Protein AF-A0A6C0HGF7-F1 (afdb_monomer_lite)

Structure (mmCIF, N/CA/C/O backbone):
data_AF-A0A6C0HGF7-F1
#
_entry.id   AF-A0A6C0HGF7-F1
#
loop_
_atom_site.group_PDB
_atom_site.id
_atom_site.type_symbol
_atom_site.label_atom_id
_atom_site.label_alt_id
_atom_site.label_comp_id
_atom_site.label_asym_id
_atom_site.label_entity_id
_atom_site.label_seq_id
_atom_site.pdbx_PDB_ins_code
_atom_site.Cartn_x
_atom_site.Cartn_y
_atom_site.Cartn_z
_atom_site.occupancy
_atom_site.B_iso_or_equiv
_atom_site.auth_seq_id
_atom_site.auth_comp_id
_atom_site.auth_asym_id
_atom_site.auth_atom_id
_atom_site.pdbx_PDB_model_num
ATOM 1 N N . MET A 1 1 ? 7.611 1.884 16.856 1.00 57.84 1 MET A N 1
ATOM 2 C CA . MET A 1 1 ? 6.766 2.681 15.941 1.00 57.84 1 MET A CA 1
ATOM 3 C C . MET A 1 1 ? 5.646 1.791 15.429 1.00 57.84 1 MET A C 1
ATOM 5 O O . MET A 1 1 ? 5.951 0.763 14.827 1.00 57.84 1 MET A O 1
ATOM 9 N N . GLU A 1 2 ? 4.391 2.129 15.732 1.00 85.56 2 GLU A N 1
ATOM 10 C CA . GLU A 1 2 ? 3.213 1.393 15.248 1.00 85.56 2 GLU A CA 1
ATOM 11 C C . GLU A 1 2 ? 3.192 1.335 13.714 1.00 85.56 2 GLU A C 1
ATOM 13 O O . GLU A 1 2 ? 3.690 2.241 13.044 1.00 85.56 2 GLU A O 1
ATOM 18 N N . ILE A 1 3 ? 2.653 0.247 13.157 1.00 93.31 3 ILE A N 1
ATOM 19 C CA . ILE A 1 3 ? 2.666 -0.042 11.715 1.00 93.31 3 ILE A CA 1
ATOM 20 C C . ILE A 1 3 ? 2.075 1.097 10.873 1.00 93.31 3 ILE A C 1
ATOM 22 O O . ILE A 1 3 ? 2.671 1.492 9.875 1.00 93.31 3 ILE A O 1
ATOM 26 N N . ILE A 1 4 ? 0.977 1.699 11.336 1.00 94.62 4 ILE A N 1
ATOM 27 C CA . ILE A 1 4 ? 0.316 2.833 10.681 1.00 94.62 4 ILE 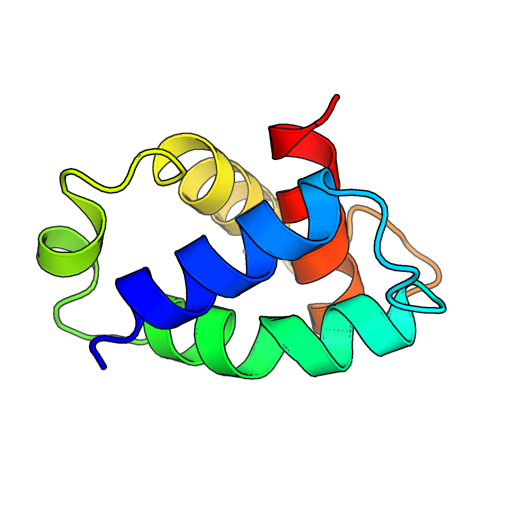A CA 1
ATOM 28 C C . ILE A 1 4 ? 1.236 4.047 10.594 1.00 94.62 4 ILE A C 1
ATOM 30 O O . ILE A 1 4 ? 1.305 4.688 9.547 1.00 94.62 4 ILE A O 1
ATOM 34 N N . ASN A 1 5 ? 2.002 4.330 11.648 1.00 94.38 5 ASN A N 1
ATOM 35 C CA . ASN A 1 5 ? 2.938 5.451 11.649 1.00 94.38 5 ASN A CA 1
ATOM 36 C C . ASN A 1 5 ? 4.083 5.209 10.659 1.00 94.38 5 ASN A C 1
ATOM 38 O O . ASN A 1 5 ? 4.488 6.138 9.965 1.00 94.38 5 ASN A O 1
ATOM 42 N N . ARG A 1 6 ? 4.557 3.959 10.520 1.00 94.62 6 ARG A N 1
ATOM 43 C CA . ARG A 1 6 ? 5.575 3.611 9.511 1.00 94.62 6 ARG A CA 1
ATOM 44 C C . ARG A 1 6 ? 5.059 3.792 8.090 1.00 94.62 6 ARG A C 1
ATOM 46 O O . ARG A 1 6 ? 5.739 4.412 7.280 1.00 94.62 6 ARG A O 1
ATOM 53 N N . ILE A 1 7 ? 3.866 3.269 7.802 1.00 95.62 7 ILE A N 1
ATOM 54 C CA . ILE A 1 7 ? 3.242 3.392 6.479 1.00 95.62 7 ILE A CA 1
ATOM 55 C C . ILE A 1 7 ? 2.990 4.866 6.163 1.00 95.62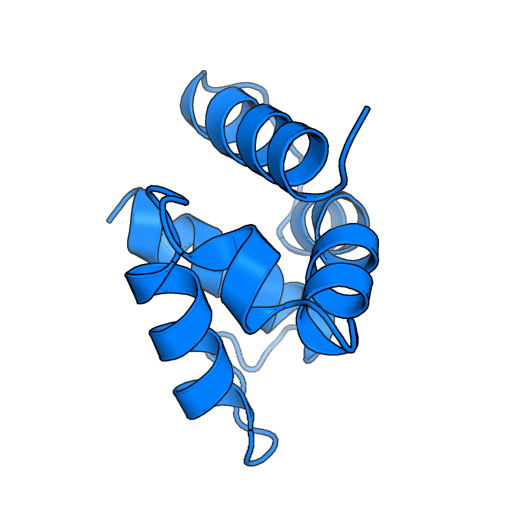 7 ILE A C 1
ATOM 57 O O . ILE A 1 7 ? 3.321 5.325 5.076 1.00 95.62 7 ILE A O 1
ATOM 61 N N . THR A 1 8 ? 2.449 5.622 7.120 1.00 95.62 8 THR A N 1
ATOM 62 C CA . THR A 1 8 ? 2.152 7.049 6.945 1.00 95.62 8 THR A CA 1
ATOM 63 C C . THR A 1 8 ? 3.413 7.837 6.635 1.00 95.62 8 THR A C 1
ATOM 65 O O . THR A 1 8 ? 3.433 8.555 5.641 1.00 95.62 8 THR A O 1
ATOM 68 N N . TYR A 1 9 ? 4.475 7.640 7.420 1.00 93.75 9 TYR A N 1
ATOM 69 C CA . TYR A 1 9 ? 5.767 8.273 7.176 1.00 93.75 9 TYR A CA 1
ATOM 70 C C . TYR A 1 9 ? 6.291 7.951 5.771 1.00 93.75 9 TYR A C 1
ATOM 72 O O . TYR A 1 9 ? 6.655 8.853 5.026 1.00 93.75 9 TYR A O 1
ATOM 80 N N . LYS A 1 10 ? 6.262 6.675 5.375 1.00 92.62 10 LYS A N 1
ATOM 81 C CA . LYS A 1 10 ? 6.670 6.221 4.039 1.00 92.62 10 LYS A CA 1
ATOM 82 C C . LYS A 1 10 ? 5.877 6.904 2.920 1.00 92.62 10 LYS A C 1
ATOM 84 O O . LYS A 1 10 ? 6.476 7.446 2.000 1.00 92.62 10 LYS A O 1
ATOM 89 N N . ILE A 1 11 ? 4.549 6.935 3.019 1.00 93.94 11 ILE A N 1
ATOM 90 C CA . ILE A 1 11 ? 3.696 7.621 2.039 1.00 93.94 11 ILE A CA 1
ATOM 91 C C . ILE A 1 11 ? 4.049 9.110 1.979 1.00 93.94 11 ILE A C 1
ATOM 93 O O . ILE A 1 11 ? 4.279 9.638 0.901 1.00 93.94 11 ILE A O 1
ATOM 97 N N . GLU A 1 12 ? 4.149 9.791 3.119 1.00 92.06 12 GLU A N 1
ATOM 98 C CA . GLU A 1 12 ? 4.454 11.226 3.151 1.00 92.06 12 GLU A CA 1
ATOM 99 C C . GLU A 1 12 ? 5.821 11.560 2.546 1.00 92.06 12 GLU A C 1
ATOM 101 O O . GLU A 1 12 ? 5.928 12.542 1.817 1.00 92.06 12 GLU A O 1
ATOM 106 N N . GLN A 1 13 ? 6.839 10.729 2.783 1.00 88.62 13 GLN A N 1
ATOM 107 C CA . GLN A 1 13 ? 8.165 10.873 2.171 1.00 88.62 13 GLN A CA 1
ATOM 108 C C . GLN A 1 13 ? 8.142 10.696 0.642 1.00 88.62 13 GLN A C 1
ATOM 110 O O . GLN A 1 13 ? 8.972 11.279 -0.056 1.00 88.62 13 GLN A O 1
ATOM 115 N N . TYR A 1 14 ? 7.201 9.923 0.092 1.00 85.62 14 TYR A N 1
ATOM 116 C CA . TYR A 1 14 ? 6.996 9.870 -1.358 1.00 85.62 14 TYR A CA 1
ATOM 117 C C . TYR A 1 14 ? 6.472 11.217 -1.884 1.00 85.62 14 TYR A C 1
ATOM 119 O O . TYR A 1 14 ? 6.991 11.760 -2.858 1.00 85.62 14 TYR A O 1
ATOM 127 N N . GLY A 1 15 ? 5.508 11.821 -1.182 1.00 76.19 15 GLY A N 1
ATOM 128 C CA . GLY A 1 15 ? 4.950 13.131 -1.537 1.00 76.19 15 GLY A CA 1
ATOM 129 C C . GLY A 1 15 ? 5.932 14.305 -1.461 1.00 76.19 15 GLY A C 1
ATOM 130 O O . GLY A 1 15 ? 5.648 15.362 -2.019 1.00 76.19 15 GLY A O 1
ATOM 131 N N . THR A 1 16 ? 7.084 14.145 -0.802 1.00 82.69 16 THR A N 1
ATOM 132 C CA . THR A 1 16 ? 8.124 15.187 -0.720 1.00 82.69 16 THR A CA 1
ATOM 133 C C . THR A 1 16 ? 9.091 15.197 -1.908 1.00 82.69 16 THR A C 1
ATOM 135 O O . THR A 1 16 ? 10.030 15.989 -1.908 1.00 82.69 16 THR A O 1
ATOM 138 N N . GLY A 1 17 ? 8.896 14.335 -2.913 1.00 66.38 17 GLY A N 1
ATOM 139 C CA . GLY A 1 17 ? 9.753 14.293 -4.103 1.00 66.38 17 GLY A CA 1
ATOM 140 C C . GLY A 1 17 ? 11.104 13.611 -3.880 1.00 66.38 17 GLY A C 1
ATOM 141 O O . GLY A 1 17 ? 12.029 13.817 -4.662 1.00 66.38 17 GLY A O 1
ATOM 142 N N . ILE A 1 18 ? 11.233 12.797 -2.823 1.00 70.88 18 ILE A N 1
ATOM 143 C CA . ILE A 1 18 ? 12.352 11.856 -2.717 1.00 70.88 18 ILE A CA 1
ATOM 144 C C . ILE A 1 18 ? 12.173 10.841 -3.844 1.00 70.88 18 ILE A C 1
ATOM 146 O O . ILE A 1 18 ? 11.075 10.328 -4.056 1.00 70.88 18 ILE A O 1
ATOM 150 N N . GLU A 1 19 ? 13.242 10.559 -4.580 1.00 69.94 19 GLU A N 1
ATOM 151 C CA . GLU A 1 19 ? 13.195 9.583 -5.658 1.00 69.94 19 GLU A CA 1
ATOM 152 C C . GLU A 1 19 ? 13.223 8.179 -5.050 1.00 69.94 19 GLU A C 1
ATOM 154 O O . GLU A 1 19 ? 14.234 7.717 -4.527 1.00 69.94 19 GLU A O 1
ATOM 159 N N . TRP A 1 20 ? 12.071 7.512 -5.067 1.00 76.25 20 TRP A N 1
ATOM 160 C CA . TRP A 1 20 ? 11.918 6.150 -4.549 1.00 76.25 20 TRP A CA 1
ATOM 161 C C . TRP A 1 20 ? 12.344 5.084 -5.562 1.00 76.25 20 TRP A C 1
ATOM 163 O O . TRP A 1 20 ? 12.171 3.901 -5.295 1.00 76.25 20 TRP A O 1
ATOM 173 N N . GLY A 1 21 ? 12.891 5.498 -6.708 1.00 82.44 21 GLY A N 1
ATOM 174 C CA . GLY A 1 21 ? 13.277 4.617 -7.801 1.00 82.44 21 GLY A CA 1
ATOM 175 C C . GLY A 1 21 ? 12.091 4.194 -8.666 1.00 82.44 21 GLY A C 1
ATOM 176 O O . GLY A 1 21 ? 11.193 4.980 -8.977 1.00 82.44 21 GLY A O 1
ATOM 177 N N . THR A 1 22 ? 12.116 2.942 -9.102 1.00 85.75 22 THR A N 1
ATOM 178 C CA . THR A 1 22 ? 11.105 2.331 -9.966 1.00 85.75 22 THR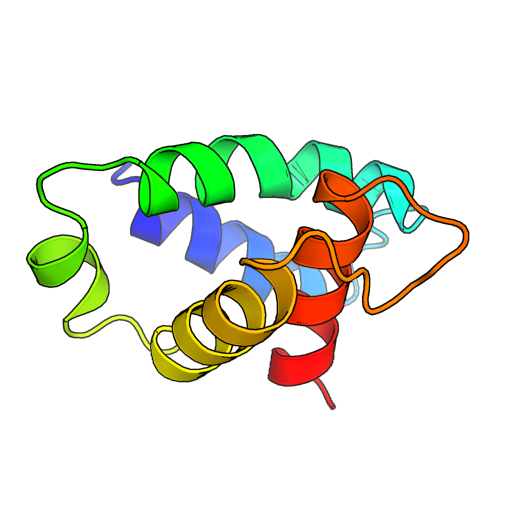 A CA 1
ATOM 179 C C . THR A 1 22 ? 9.835 1.950 -9.195 1.00 85.75 22 THR A C 1
ATOM 181 O O . THR A 1 22 ? 9.790 1.942 -7.966 1.00 85.75 22 THR A O 1
ATOM 184 N N . GLY A 1 23 ? 8.780 1.555 -9.914 1.00 83.25 23 GLY A N 1
ATOM 185 C CA . GLY A 1 23 ? 7.592 0.976 -9.275 1.00 83.25 23 GLY A CA 1
ATOM 186 C C . GLY A 1 23 ? 7.885 -0.309 -8.481 1.00 83.25 23 GLY A C 1
ATOM 187 O O . GLY A 1 23 ? 7.166 -0.615 -7.532 1.00 83.25 23 GLY A O 1
ATOM 188 N N . GLU A 1 24 ? 8.947 -1.043 -8.826 1.00 87.19 24 GLU A N 1
ATOM 189 C CA . GLU A 1 24 ? 9.388 -2.215 -8.060 1.00 87.19 24 GLU A CA 1
ATOM 190 C C . GLU A 1 24 ? 10.024 -1.808 -6.732 1.00 87.19 24 GLU A C 1
ATOM 192 O O . GLU A 1 24 ? 9.715 -2.404 -5.702 1.00 87.19 24 GLU A O 1
ATOM 197 N N . ASP A 1 25 ? 10.825 -0.742 -6.735 1.00 89.19 25 ASP A N 1
ATOM 198 C CA . ASP A 1 25 ? 11.422 -0.181 -5.523 1.00 89.19 25 ASP A CA 1
ATOM 199 C C . ASP A 1 25 ? 10.340 0.356 -4.575 1.00 89.19 25 ASP A C 1
ATOM 201 O O . ASP A 1 25 ? 10.379 0.114 -3.367 1.00 89.19 25 ASP A O 1
ATOM 205 N N . VAL A 1 26 ? 9.313 1.019 -5.115 1.00 88.69 26 VAL A N 1
ATOM 206 C CA . VAL A 1 26 ? 8.123 1.431 -4.351 1.00 88.69 26 VAL A CA 1
ATOM 207 C C . VAL A 1 26 ? 7.450 0.224 -3.696 1.00 88.69 26 VAL A C 1
ATOM 209 O O . VAL A 1 26 ? 7.153 0.249 -2.497 1.00 88.69 26 VAL A O 1
ATOM 212 N N . GLY A 1 27 ? 7.228 -0.838 -4.472 1.00 90.06 27 GLY A N 1
ATOM 213 C CA . GLY A 1 27 ? 6.656 -2.086 -3.987 1.00 90.06 27 GLY A CA 1
ATOM 214 C C . GLY A 1 27 ? 7.473 -2.703 -2.857 1.00 90.06 27 GLY A C 1
ATOM 215 O O . GLY A 1 27 ? 6.935 -2.930 -1.775 1.00 90.06 27 GLY A O 1
ATOM 216 N N . ALA A 1 28 ? 8.781 -2.873 -3.046 1.00 88.62 28 ALA A N 1
ATOM 217 C CA . ALA A 1 28 ? 9.685 -3.401 -2.025 1.00 88.62 28 ALA A CA 1
ATOM 218 C C . ALA A 1 28 ? 9.685 -2.558 -0.733 1.00 88.62 28 ALA A C 1
ATOM 220 O O . ALA A 1 28 ? 9.748 -3.107 0.369 1.00 88.62 28 ALA A O 1
ATOM 221 N N . ASN A 1 29 ? 9.564 -1.232 -0.849 1.00 89.38 29 ASN A N 1
ATOM 222 C CA . ASN A 1 29 ? 9.578 -0.324 0.297 1.00 89.38 29 ASN A CA 1
ATOM 223 C C . ASN A 1 29 ? 8.269 -0.310 1.096 1.00 89.38 29 ASN A C 1
ATOM 225 O O . ASN A 1 29 ? 8.305 -0.162 2.322 1.00 89.38 29 ASN A O 1
ATOM 229 N N . LEU A 1 30 ? 7.112 -0.434 0.443 1.00 93.31 30 LEU A N 1
ATOM 230 C CA . LEU A 1 30 ? 5.806 -0.319 1.103 1.00 93.31 30 LEU A CA 1
ATOM 231 C C 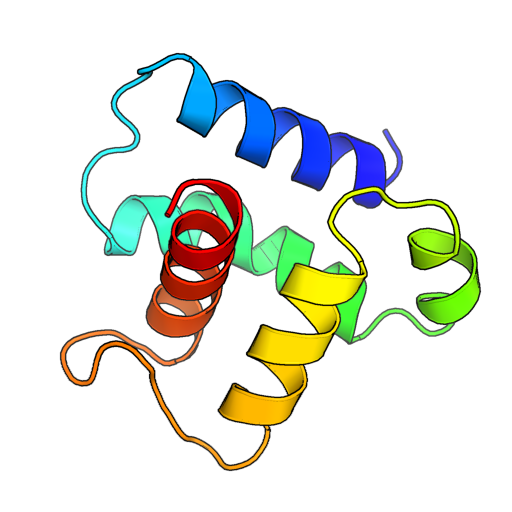. LEU A 1 30 ? 5.166 -1.668 1.419 1.00 93.31 30 LEU A C 1
ATOM 233 O O . LEU A 1 30 ? 4.520 -1.800 2.461 1.00 93.31 30 LEU A O 1
ATOM 237 N N . TRP A 1 31 ? 5.333 -2.661 0.547 1.00 94.75 31 TRP A N 1
ATOM 238 C CA . TRP A 1 31 ? 4.485 -3.848 0.540 1.00 94.75 31 TRP A CA 1
ATOM 239 C C . TRP A 1 31 ? 4.502 -4.616 1.860 1.00 94.75 31 TRP A C 1
ATOM 241 O O . TRP A 1 31 ? 3.442 -4.943 2.377 1.00 94.75 31 TRP A O 1
ATOM 251 N N . ALA A 1 32 ? 5.675 -4.840 2.455 1.00 94.44 32 ALA A N 1
ATOM 252 C CA . ALA A 1 32 ? 5.773 -5.606 3.697 1.00 94.44 32 ALA A CA 1
ATOM 253 C C . ALA A 1 32 ? 4.959 -4.987 4.854 1.00 94.44 32 ALA A C 1
ATOM 255 O O . ALA A 1 32 ? 4.338 -5.708 5.635 1.00 94.44 32 ALA A O 1
ATOM 256 N N . ASP A 1 33 ? 4.927 -3.653 4.962 1.00 96.00 33 ASP A N 1
ATOM 257 C CA . ASP A 1 33 ? 4.107 -2.982 5.974 1.00 96.00 33 ASP A CA 1
ATOM 258 C C . ASP A 1 33 ? 2.618 -2.985 5.582 1.00 96.00 33 ASP A C 1
ATOM 260 O O . ASP A 1 33 ? 1.763 -3.183 6.444 1.00 96.00 33 ASP A O 1
ATOM 264 N N . LEU A 1 34 ? 2.288 -2.810 4.298 1.00 96.19 34 LEU A N 1
ATOM 265 C CA . LEU A 1 34 ? 0.901 -2.864 3.816 1.00 96.19 34 LEU A CA 1
ATOM 266 C C . LEU A 1 34 ? 0.281 -4.254 4.009 1.00 96.19 34 LEU A C 1
ATOM 268 O O . LEU A 1 34 ? -0.861 -4.359 4.454 1.00 96.19 34 LEU A O 1
ATOM 272 N N . ASP A 1 35 ? 1.032 -5.316 3.727 1.00 95.69 35 ASP A N 1
ATOM 273 C CA . ASP A 1 35 ? 0.587 -6.695 3.904 1.00 95.69 35 ASP A CA 1
ATOM 274 C C . ASP A 1 35 ? 0.406 -7.045 5.383 1.00 95.69 35 ASP A C 1
ATOM 276 O O . ASP A 1 35 ? -0.599 -7.640 5.774 1.00 95.69 35 ASP A O 1
ATOM 280 N N . ASN A 1 36 ? 1.332 -6.600 6.236 1.00 95.50 36 ASN A N 1
ATOM 281 C CA . ASN A 1 36 ? 1.202 -6.774 7.678 1.00 95.50 36 ASN A CA 1
ATOM 282 C C . ASN A 1 36 ? -0.030 -6.022 8.217 1.00 95.50 36 ASN A C 1
ATOM 284 O O . ASN A 1 36 ? -0.771 -6.581 9.021 1.00 95.50 36 ASN A O 1
ATOM 288 N N . LEU A 1 37 ? -0.332 -4.815 7.719 1.00 95.75 37 LEU A N 1
A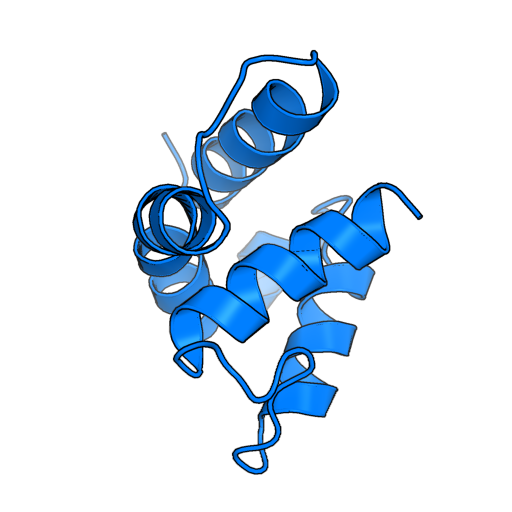TOM 289 C CA . LEU A 1 37 ? -1.565 -4.105 8.075 1.00 95.75 37 LEU A CA 1
ATOM 290 C C . LEU A 1 37 ? -2.818 -4.850 7.591 1.00 95.75 37 LEU A C 1
ATOM 292 O O . LEU A 1 37 ? -3.767 -5.010 8.359 1.00 95.75 37 LEU A O 1
ATOM 296 N N . ARG A 1 38 ? -2.821 -5.315 6.338 1.00 93.75 38 ARG A N 1
ATOM 297 C CA . ARG A 1 38 ? -3.930 -6.056 5.719 1.00 93.75 38 ARG A CA 1
ATOM 298 C C . ARG A 1 38 ? -4.286 -7.320 6.500 1.00 93.75 38 ARG A C 1
ATOM 300 O O . ARG A 1 38 ? -5.463 -7.575 6.738 1.00 93.75 38 ARG A O 1
ATOM 307 N N . ASN A 1 39 ? -3.275 -8.073 6.925 1.00 94.75 39 ASN A N 1
ATOM 308 C CA . ASN A 1 39 ? -3.445 -9.334 7.646 1.00 94.75 39 ASN A CA 1
ATOM 309 C C . ASN A 1 39 ? -3.523 -9.155 9.176 1.00 94.75 39 ASN A C 1
ATOM 311 O O . ASN A 1 39 ? -3.588 -10.141 9.912 1.00 94.75 39 ASN A O 1
ATOM 315 N N . ASN A 1 40 ? -3.514 -7.918 9.685 1.00 94.81 40 ASN A N 1
ATOM 316 C CA . ASN A 1 40 ? -3.561 -7.662 11.120 1.00 94.81 40 ASN A CA 1
ATOM 317 C C . ASN A 1 40 ? -4.962 -7.936 11.689 1.00 94.81 40 ASN A C 1
ATOM 319 O O . ASN A 1 40 ? -5.947 -7.341 11.252 1.00 94.81 40 ASN A O 1
ATOM 323 N N . CYS A 1 41 ? -5.063 -8.761 12.734 1.00 95.25 41 CYS A N 1
ATOM 324 C CA . CYS A 1 41 ? -6.343 -9.055 13.391 1.00 95.25 41 CYS A CA 1
ATOM 325 C C . CYS A 1 41 ? -7.017 -7.812 14.003 1.00 95.25 41 CYS A C 1
ATOM 327 O O . CYS A 1 41 ? -8.238 -7.776 14.134 1.00 95.25 41 CYS A O 1
ATOM 329 N N . ASN A 1 42 ? -6.236 -6.782 14.336 1.00 94.31 42 ASN A N 1
ATOM 330 C CA . ASN A 1 42 ? -6.705 -5.513 14.879 1.00 94.31 42 ASN A CA 1
ATOM 331 C C . ASN A 1 42 ? -6.771 -4.399 13.819 1.00 94.31 42 ASN A C 1
ATOM 333 O O . ASN A 1 42 ? -6.886 -3.224 14.173 1.00 94.31 42 ASN A O 1
ATOM 337 N N . ARG A 1 43 ? -6.691 -4.733 12.519 1.00 94.00 43 ARG A N 1
ATOM 338 C CA . ARG A 1 43 ? -6.665 -3.756 11.417 1.00 94.00 43 ARG A CA 1
ATOM 339 C C . ARG A 1 43 ? -7.759 -2.704 11.551 1.00 94.00 43 ARG A C 1
ATOM 341 O O . ARG A 1 43 ? -7.453 -1.527 11.437 1.00 94.00 43 ARG A O 1
ATOM 348 N N . ASN A 1 44 ? -9.002 -3.112 11.807 1.00 93.69 44 ASN A N 1
ATOM 349 C CA . ASN A 1 44 ? -10.144 -2.192 11.865 1.00 93.69 44 ASN A CA 1
ATOM 350 C C . ASN A 1 44 ? -9.954 -1.076 12.901 1.00 93.69 44 ASN A C 1
ATOM 352 O O . ASN A 1 44 ? -10.321 0.063 12.631 1.00 93.69 44 ASN A O 1
ATOM 356 N N . ASN A 1 45 ? -9.339 -1.395 14.042 1.00 94.06 45 ASN A N 1
ATOM 357 C CA . ASN A 1 45 ? -9.013 -0.405 15.065 1.00 94.06 45 ASN A CA 1
ATOM 358 C C . ASN A 1 45 ? -7.774 0.411 14.676 1.00 94.06 45 ASN A C 1
ATOM 360 O O . ASN A 1 45 ? -7.739 1.608 14.910 1.00 94.06 45 ASN A O 1
ATOM 364 N N . LEU A 1 46 ? -6.769 -0.210 14.050 1.00 93.62 46 LEU A N 1
ATOM 365 C CA . LEU A 1 46 ? -5.567 0.497 13.593 1.00 93.62 46 LEU A CA 1
ATOM 366 C C . LEU A 1 46 ? -5.876 1.545 12.516 1.00 93.62 46 LEU A C 1
ATOM 368 O O . LEU A 1 46 ? -5.248 2.600 12.488 1.00 93.62 46 LEU A O 1
ATOM 372 N N . VAL A 1 47 ? -6.816 1.256 11.614 1.00 95.31 47 VAL A N 1
ATOM 373 C CA . VAL A 1 47 ? -7.144 2.150 10.498 1.00 95.31 47 VAL A CA 1
ATOM 374 C C . VAL A 1 47 ? -8.289 3.112 10.801 1.00 95.31 47 VAL A C 1
ATOM 376 O O . VAL A 1 47 ? -8.590 3.910 9.920 1.00 95.31 47 VAL A O 1
ATOM 379 N N . SER A 1 48 ? -8.934 3.058 11.978 1.00 94.19 48 SER A N 1
ATOM 380 C CA . SER A 1 48 ? -10.178 3.803 12.267 1.00 94.19 48 SER A CA 1
ATOM 381 C C . SER A 1 48 ? -10.068 5.288 11.932 1.00 94.19 48 SER A C 1
ATOM 383 O O . SER A 1 48 ? -10.923 5.822 11.229 1.00 94.19 48 SER A O 1
ATOM 385 N N . ASP A 1 49 ? -8.962 5.899 12.355 1.00 93.62 49 ASP A N 1
ATOM 386 C CA . ASP A 1 49 ? -8.669 7.326 12.190 1.00 93.62 49 ASP A CA 1
ATOM 387 C C . ASP A 1 49 ? -7.510 7.570 11.214 1.00 93.62 49 ASP A C 1
ATOM 389 O O . ASP A 1 49 ? -6.962 8.671 11.116 1.00 93.62 49 ASP A O 1
ATOM 393 N N . TRP A 1 50 ? -7.098 6.538 10.475 1.00 96.44 50 TRP A N 1
ATOM 394 C CA . TRP A 1 50 ? -6.004 6.672 9.530 1.00 96.44 50 TRP A CA 1
ATOM 395 C C . TRP A 1 50 ? -6.460 7.441 8.289 1.00 96.44 50 TRP A C 1
ATOM 397 O O . TRP A 1 50 ? -7.344 7.003 7.554 1.00 96.44 50 TRP A O 1
ATOM 407 N N . LYS A 1 51 ? -5.806 8.570 7.997 1.00 96.31 51 LYS A N 1
ATOM 408 C CA . LYS A 1 51 ? -6.173 9.455 6.876 1.00 96.31 51 LYS A CA 1
ATOM 409 C C . LYS A 1 51 ? -6.206 8.788 5.494 1.00 96.31 51 LYS A C 1
ATOM 411 O O . LYS A 1 51 ? -6.916 9.268 4.619 1.00 96.31 51 LYS A O 1
ATOM 416 N N . TYR A 1 52 ? -5.479 7.686 5.297 1.00 96.88 52 TYR A N 1
ATOM 417 C CA . TYR A 1 52 ? -5.453 6.941 4.030 1.00 96.88 52 TYR A CA 1
ATOM 418 C C . TYR A 1 52 ? -6.324 5.676 4.046 1.00 96.88 52 TYR A C 1
ATOM 420 O O . TYR A 1 52 ? -6.265 4.879 3.109 1.00 96.88 52 TYR A O 1
ATOM 428 N N . LYS A 1 53 ? -7.158 5.484 5.079 1.00 96.25 53 LYS A N 1
ATOM 429 C CA . LYS A 1 53 ? -8.045 4.320 5.222 1.00 96.25 53 LYS A CA 1
ATOM 430 C C . LYS A 1 53 ? -8.881 4.072 3.967 1.00 96.25 53 LYS A C 1
ATOM 432 O O . LYS A 1 53 ? -8.916 2.955 3.466 1.00 96.25 53 LYS A O 1
ATOM 437 N N . ASN A 1 54 ? -9.541 5.106 3.444 1.00 96.81 54 ASN A N 1
ATOM 438 C CA . ASN A 1 54 ? -10.434 4.952 2.293 1.00 96.81 54 ASN A CA 1
ATOM 439 C C . ASN A 1 54 ? -9.674 4.553 1.020 1.00 96.81 54 ASN A C 1
ATOM 441 O O . ASN A 1 54 ? -10.154 3.702 0.274 1.00 96.81 54 ASN A O 1
ATOM 445 N N . ASN A 1 55 ? -8.481 5.115 0.794 1.00 96.56 55 ASN A N 1
ATOM 446 C CA . ASN A 1 55 ? -7.603 4.729 -0.313 1.00 96.56 55 ASN A CA 1
ATOM 447 C C . ASN A 1 55 ? -7.179 3.264 -0.193 1.00 96.56 55 ASN A C 1
ATOM 449 O O . ASN A 1 55 ? -7.321 2.494 -1.141 1.00 96.56 55 ASN A O 1
ATOM 453 N N . PHE A 1 56 ? -6.724 2.867 0.996 1.00 95.88 56 PHE A N 1
ATOM 454 C CA . PHE A 1 56 ? -6.307 1.498 1.276 1.00 95.88 56 PHE A CA 1
ATOM 455 C C . PHE A 1 56 ? -7.450 0.497 1.073 1.00 95.88 56 PHE A C 1
ATOM 457 O O . PHE A 1 56 ? -7.292 -0.472 0.333 1.00 95.88 56 PHE A O 1
ATOM 464 N N . ASP A 1 57 ? -8.623 0.760 1.655 1.00 95.25 57 ASP A N 1
ATOM 465 C CA . ASP A 1 57 ? -9.806 -0.096 1.522 1.00 95.25 57 ASP A CA 1
ATOM 466 C C . ASP A 1 57 ? -10.275 -0.197 0.060 1.00 95.25 57 ASP A C 1
ATOM 468 O O . ASP A 1 57 ? -10.726 -1.256 -0.378 1.00 95.25 57 ASP A O 1
ATOM 472 N N . CYS A 1 58 ? -10.183 0.896 -0.704 1.00 93.00 58 CYS A N 1
ATOM 473 C CA . CYS A 1 58 ? -10.534 0.921 -2.123 1.00 93.00 58 CYS A CA 1
ATOM 474 C C . CYS A 1 58 ? -9.593 0.030 -2.946 1.00 93.00 58 CYS A C 1
ATOM 476 O O . CYS A 1 58 ? -10.053 -0.852 -3.678 1.00 93.00 58 CYS A O 1
ATOM 478 N N . ILE A 1 59 ? -8.280 0.212 -2.781 1.00 94.44 59 ILE A N 1
ATOM 479 C CA . ILE A 1 59 ? -7.259 -0.565 -3.491 1.00 94.44 59 ILE A CA 1
ATOM 480 C C . ILE A 1 59 ? -7.323 -2.041 -3.115 1.00 94.44 59 ILE A C 1
ATOM 482 O O . ILE A 1 59 ? -7.249 -2.893 -4.002 1.00 94.44 59 ILE A O 1
ATOM 486 N N . GLU A 1 60 ? -7.531 -2.358 -1.840 1.00 93.19 60 GLU A N 1
ATOM 487 C CA . GLU A 1 60 ? -7.685 -3.734 -1.379 1.00 93.19 60 GLU A CA 1
ATOM 488 C C . GLU A 1 60 ? -8.908 -4.407 -1.998 1.00 93.19 60 GLU A C 1
ATOM 490 O O . GLU A 1 60 ? -8.780 -5.485 -2.580 1.00 93.19 60 GLU A O 1
ATOM 495 N N . LYS A 1 61 ? -10.076 -3.753 -1.966 1.00 92.06 61 LYS A N 1
ATOM 496 C CA . LYS A 1 61 ? -11.292 -4.276 -2.610 1.00 92.06 61 LYS A CA 1
ATOM 497 C C . LYS A 1 61 ? -11.094 -4.543 -4.090 1.00 92.06 61 LYS A C 1
ATOM 499 O O . LYS A 1 61 ? -11.576 -5.548 -4.609 1.00 92.06 61 LYS A O 1
ATOM 504 N N . TRP A 1 62 ? -10.385 -3.651 -4.764 1.00 88.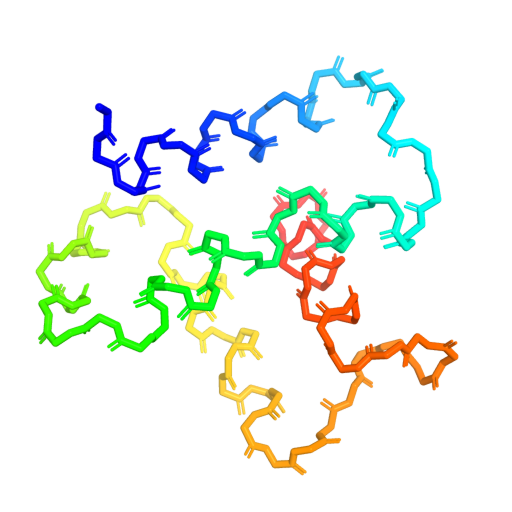94 62 TRP A N 1
ATOM 505 C CA . TRP A 1 62 ? -10.114 -3.789 -6.182 1.00 88.94 62 TRP A CA 1
ATOM 506 C C . TRP A 1 62 ? -9.156 -4.964 -6.471 1.00 88.94 62 TRP A C 1
ATOM 508 O O . TRP A 1 62 ? -9.398 -5.734 -7.403 1.00 88.94 62 TRP A O 1
ATOM 518 N N . HIS A 1 63 ? -8.132 -5.165 -5.633 1.00 90.00 63 HIS A N 1
ATOM 519 C CA . HIS A 1 63 ? -7.117 -6.215 -5.799 1.00 90.00 63 HIS A CA 1
ATOM 520 C C . HIS A 1 63 ? -7.523 -7.603 -5.250 1.00 90.00 63 HIS A C 1
ATOM 522 O O . HIS A 1 63 ? -6.904 -8.599 -5.635 1.00 90.00 63 HIS A O 1
ATOM 528 N N . LEU A 1 64 ? -8.571 -7.712 -4.417 1.00 83.38 64 LEU A N 1
ATOM 529 C CA . LEU A 1 64 ? -9.032 -8.961 -3.769 1.00 83.38 64 LEU A CA 1
ATOM 530 C C . LEU A 1 64 ? -9.326 -10.129 -4.735 1.00 83.38 64 LEU A C 1
ATOM 532 O O . LEU A 1 64 ? -9.319 -11.279 -4.313 1.00 83.38 64 LEU A O 1
ATOM 536 N N . ASN A 1 65 ? -9.534 -9.858 -6.027 1.00 76.00 65 ASN A N 1
ATOM 537 C CA . ASN A 1 65 ? -9.824 -10.871 -7.052 1.00 76.00 65 ASN A CA 1
ATOM 538 C C . ASN A 1 65 ? -8.628 -11.184 -7.972 1.00 76.00 65 ASN A C 1
ATOM 540 O O . ASN A 1 65 ? -8.821 -11.548 -9.130 1.00 76.00 65 ASN A O 1
ATOM 544 N N . GLY A 1 66 ? -7.394 -10.961 -7.508 1.00 74.94 66 GLY A N 1
ATOM 545 C CA . GLY A 1 66 ? -6.183 -11.168 -8.316 1.00 74.94 66 GLY A CA 1
ATOM 546 C C . GLY A 1 66 ? -5.989 -10.134 -9.432 1.00 74.94 66 GLY A C 1
ATOM 547 O O . GLY A 1 66 ? -5.120 -10.298 -10.285 1.00 74.94 66 GLY A O 1
ATOM 548 N N . ARG A 1 67 ? -6.790 -9.062 -9.432 1.00 85.00 67 ARG A N 1
ATOM 549 C CA . ARG A 1 67 ? -6.655 -7.941 -10.370 1.00 85.00 67 ARG A CA 1
ATOM 550 C C . ARG A 1 67 ? -5.437 -7.096 -9.997 1.00 85.00 67 ARG A C 1
ATOM 552 O O . ARG A 1 67 ? -5.131 -6.961 -8.815 1.00 85.00 67 ARG A O 1
ATOM 559 N N . LYS A 1 68 ? -4.772 -6.516 -11.002 1.00 88.62 68 LYS A N 1
ATOM 560 C CA . LYS A 1 68 ? -3.608 -5.627 -10.851 1.00 88.62 68 LYS A CA 1
ATOM 561 C C . LYS A 1 68 ? -3.849 -4.325 -11.598 1.00 88.62 68 LYS A C 1
ATOM 563 O O . LYS A 1 68 ? -4.182 -4.367 -12.775 1.00 88.62 68 LYS A O 1
ATOM 568 N N . ALA A 1 69 ? -3.713 -3.183 -10.928 1.00 86.44 69 ALA A N 1
ATOM 569 C CA . ALA A 1 69 ? -3.904 -1.876 -11.557 1.00 86.44 69 ALA A CA 1
ATOM 570 C C . ALA A 1 69 ? -2.839 -1.641 -12.638 1.00 86.44 69 ALA A C 1
ATOM 572 O O . ALA A 1 69 ? -3.085 -0.949 -13.622 1.00 86.44 69 ALA A O 1
ATOM 573 N N . PHE A 1 70 ? -1.676 -2.278 -12.466 1.00 87.62 70 PHE A N 1
ATOM 574 C CA . PHE A 1 70 ? -0.559 -2.245 -13.394 1.00 87.62 70 PHE A CA 1
ATOM 575 C C . PHE A 1 70 ? -0.187 -3.673 -13.818 1.00 87.62 70 PHE A C 1
ATOM 577 O O . PHE A 1 70 ? 0.529 -4.388 -13.115 1.00 87.62 70 PHE A O 1
ATOM 584 N N . ASP A 1 71 ? -0.653 -4.098 -14.996 1.00 87.31 71 ASP A N 1
ATOM 585 C CA . ASP A 1 71 ? -0.538 -5.492 -15.464 1.00 87.31 71 ASP A CA 1
ATOM 586 C C . ASP A 1 71 ? 0.904 -5.997 -15.621 1.00 87.31 71 ASP A C 1
ATOM 588 O O . ASP A 1 71 ? 1.159 -7.199 -15.493 1.00 87.31 71 ASP A O 1
ATOM 592 N N . LYS A 1 72 ? 1.854 -5.082 -15.853 1.00 89.88 72 LYS A N 1
ATOM 593 C CA . LYS A 1 72 ? 3.289 -5.378 -16.000 1.00 89.88 72 LYS A CA 1
ATOM 594 C C . LYS A 1 72 ? 4.038 -5.527 -14.669 1.00 89.88 72 LYS A C 1
ATOM 596 O O . LYS A 1 72 ? 5.225 -5.821 -14.694 1.00 89.88 72 LYS A O 1
ATOM 601 N N . MET A 1 73 ? 3.376 -5.323 -13.530 1.00 90.94 73 MET A N 1
ATOM 602 C CA . MET A 1 73 ? 3.971 -5.451 -12.196 1.00 90.94 73 MET A CA 1
ATOM 603 C C . MET A 1 73 ? 3.530 -6.748 -11.509 1.00 90.94 73 MET A C 1
ATOM 605 O O . MET A 1 73 ? 2.530 -7.363 -11.900 1.00 90.94 73 MET A O 1
ATOM 609 N N . SER A 1 74 ? 4.251 -7.164 -10.461 1.00 92.00 74 SER A N 1
ATOM 610 C CA . SER A 1 74 ? 3.724 -8.156 -9.517 1.00 92.00 74 SER A CA 1
ATOM 611 C C . SER A 1 74 ? 2.469 -7.613 -8.824 1.00 92.00 74 SER A C 1
ATOM 613 O O . SER A 1 74 ? 2.176 -6.415 -8.884 1.00 92.00 74 SER A O 1
ATOM 615 N N . TRP A 1 75 ? 1.699 -8.492 -8.184 1.00 92.44 75 TRP A N 1
ATOM 616 C CA . TRP A 1 75 ? 0.484 -8.078 -7.482 1.00 92.44 75 TRP A CA 1
ATOM 617 C C . TRP A 1 75 ? 0.816 -7.085 -6.358 1.00 92.44 75 TRP A C 1
ATOM 619 O O . TRP A 1 75 ? 0.160 -6.058 -6.217 1.00 92.44 75 TRP A O 1
ATOM 629 N N . GLU A 1 76 ? 1.896 -7.352 -5.630 1.00 92.88 76 GLU A N 1
ATOM 630 C CA . GLU A 1 76 ? 2.416 -6.579 -4.502 1.00 92.88 76 GLU A CA 1
ATOM 631 C C . GLU A 1 76 ? 2.837 -5.171 -4.927 1.00 92.88 76 GLU A C 1
ATOM 633 O O . GLU A 1 76 ? 2.408 -4.172 -4.344 1.00 92.88 76 GLU A O 1
ATOM 638 N N . ASN A 1 77 ? 3.636 -5.092 -5.994 1.00 94.06 77 ASN A N 1
ATOM 639 C CA . ASN A 1 77 ? 4.130 -3.825 -6.520 1.00 94.06 77 ASN A CA 1
ATOM 640 C C . ASN A 1 77 ? 2.972 -3.016 -7.110 1.00 94.06 77 ASN A C 1
ATOM 642 O O . ASN A 1 77 ? 2.844 -1.826 -6.829 1.00 94.06 77 ASN A O 1
ATOM 646 N N . SER A 1 78 ? 2.070 -3.676 -7.847 1.00 94.69 78 SER A N 1
ATOM 647 C CA . SER A 1 78 ? 0.845 -3.054 -8.353 1.00 94.69 78 SER A CA 1
ATOM 648 C C . SER A 1 78 ? 0.003 -2.466 -7.220 1.00 94.69 78 SER A C 1
ATOM 650 O O . SER A 1 78 ? -0.460 -1.336 -7.339 1.00 94.69 78 SER A O 1
ATOM 652 N N . PHE A 1 79 ? -0.181 -3.196 -6.117 1.00 95.56 79 PHE A N 1
ATOM 653 C CA . PHE A 1 79 ? -0.946 -2.720 -4.968 1.00 95.56 79 PHE A CA 1
ATOM 654 C C . PHE A 1 79 ? -0.312 -1.467 -4.353 1.00 95.56 79 PHE A C 1
ATOM 656 O O . PHE A 1 79 ? -0.992 -0.457 -4.162 1.00 95.56 79 PHE A O 1
ATOM 663 N N . ALA A 1 80 ? 0.989 -1.521 -4.049 1.00 95.19 80 ALA A N 1
ATOM 664 C CA . ALA A 1 80 ? 1.707 -0.422 -3.408 1.00 95.19 80 ALA A CA 1
ATOM 665 C C . ALA A 1 80 ? 1.709 0.846 -4.275 1.00 95.19 80 ALA A C 1
ATOM 667 O O . ALA A 1 80 ? 1.420 1.938 -3.783 1.00 95.19 80 ALA A O 1
ATOM 668 N N . VAL A 1 81 ? 1.972 0.696 -5.576 1.00 94.00 81 VAL A N 1
ATOM 669 C CA . VAL A 1 81 ? 1.958 1.809 -6.531 1.00 94.00 81 VAL A CA 1
ATOM 670 C C . VAL A 1 81 ? 0.541 2.355 -6.709 1.00 94.00 81 VAL A C 1
ATOM 672 O O . VAL A 1 81 ? 0.363 3.569 -6.725 1.00 94.00 81 VAL A O 1
ATOM 675 N N . ALA A 1 82 ? -0.483 1.498 -6.783 1.00 94.81 82 ALA A N 1
ATOM 676 C CA . ALA A 1 82 ? -1.871 1.943 -6.902 1.00 94.81 82 ALA A CA 1
ATOM 677 C C . ALA A 1 82 ? -2.331 2.733 -5.672 1.00 94.81 82 ALA A C 1
ATOM 679 O O . ALA A 1 82 ? -3.030 3.735 -5.818 1.00 94.81 82 ALA A O 1
ATOM 680 N N . LEU A 1 83 ? -1.903 2.334 -4.470 1.00 95.81 83 LEU A N 1
ATOM 681 C CA . LEU A 1 83 ? -2.174 3.094 -3.253 1.00 95.81 83 LEU A CA 1
ATOM 682 C C . LEU A 1 83 ? -1.600 4.509 -3.347 1.00 95.81 83 LEU A C 1
ATOM 684 O O . LEU A 1 83 ? -2.348 5.467 -3.164 1.00 95.81 83 LEU A O 1
ATOM 688 N N . LEU A 1 84 ? -0.315 4.652 -3.684 1.00 93.75 84 LEU A N 1
ATOM 689 C CA . LEU A 1 84 ? 0.301 5.971 -3.859 1.00 93.75 84 LEU A CA 1
ATOM 690 C C . LEU A 1 84 ? -0.382 6.775 -4.964 1.00 93.75 84 LEU A C 1
ATOM 692 O O . LEU A 1 84 ? -0.666 7.954 -4.768 1.00 93.75 84 LEU A O 1
ATOM 696 N N . PHE A 1 85 ? -0.700 6.135 -6.090 1.00 91.75 85 PHE A N 1
ATOM 697 C CA . PHE A 1 85 ? -1.400 6.782 -7.192 1.00 91.75 85 PHE A CA 1
ATOM 698 C C . PHE A 1 85 ? -2.716 7.400 -6.714 1.00 91.75 85 PHE A C 1
ATOM 700 O O . PHE A 1 85 ? -2.903 8.592 -6.897 1.00 91.75 85 PHE A O 1
ATOM 707 N N . THR A 1 86 ? -3.557 6.648 -5.993 1.00 93.25 86 THR A N 1
ATOM 708 C CA . THR A 1 86 ? -4.834 7.175 -5.466 1.00 93.25 86 THR A CA 1
ATOM 709 C C . THR A 1 86 ? -4.697 8.253 -4.391 1.00 93.25 86 THR A C 1
ATOM 711 O O . THR A 1 86 ? -5.673 8.934 -4.087 1.00 93.25 86 THR A O 1
ATOM 714 N N . ILE A 1 87 ? -3.540 8.362 -3.734 1.00 94.44 87 ILE A N 1
ATOM 715 C CA . ILE A 1 87 ? -3.299 9.387 -2.709 1.00 94.44 87 ILE A CA 1
ATOM 716 C C . ILE A 1 87 ? -2.887 10.711 -3.359 1.00 94.44 87 ILE A C 1
ATOM 718 O O . ILE A 1 87 ? -3.224 11.773 -2.837 1.00 94.44 87 ILE A O 1
ATOM 722 N N . TYR A 1 88 ? -2.165 10.652 -4.479 1.00 89.62 88 TYR A N 1
ATOM 723 C CA . TYR A 1 88 ? -1.558 11.821 -5.117 1.00 89.62 88 TYR A CA 1
ATOM 724 C C . TYR A 1 88 ? -2.213 12.246 -6.443 1.00 89.62 88 TYR A C 1
ATOM 726 O O . TYR A 1 88 ? -1.860 13.310 -6.947 1.00 89.62 88 TYR A O 1
ATOM 734 N N . HIS A 1 89 ? -3.138 11.455 -6.999 1.00 83.19 89 HIS A N 1
ATOM 735 C CA . HIS A 1 89 ? -3.863 11.712 -8.253 1.00 83.19 89 HIS A CA 1
ATOM 736 C C . HIS A 1 89 ? -5.343 11.340 -8.111 1.00 83.19 89 HIS A C 1
ATOM 738 O O . HIS A 1 89 ? -6.171 12.046 -8.727 1.00 83.19 89 HIS A O 1
#

pLDDT: mean 90.31, std 7.3, range [57.84, 96.88]

Radius of gyration: 12.25 Å; chains: 1; bounding box: 25×26×32 Å

Sequence (89 aa):
MEIINRITYKIEQYGTGIEWGTGEDVGANLWADLDNLRNNCNRNNLVSDWKYKNNFDCIEKWHLNGRKAFDKMSWENSFAVALLFTIYH

Foldseek 3Di:
DDLLVLLVVLLVVVVVVDCLDDLVSLLVRRQVSLVCLVPPPCNCVVCVPRPLSVLSVVLCVCPVVVDFPDPPDDSSSSSSVSSSVVVPD

Organism: NCBI:txid1070528

Secondary structure (DSSP, 8-state):
--HHHHHHHHHHHHHTT----SHHHHHHHHHHHHHHHHT-TTHHHHTTT-TTHHHHHHHHHHHTTS--SSTTS-HHHHHHHHHHHHHH-